Protein AF-A0AA40WFU5-F1 (afdb_monomer)

Sequence (142 aa):
MIQLSEKLYFEKRPSADVTQSCNSYHNVVGKAAGVDILPTSPGAFGKNGVRNSPTVLNAGFHIAQFWDGRAKDLKEQAQGPILNPVEMAMPSASEVAKTIGQIPEYQALFAKAYLDSLTKEHSHTLTRAQKINYDNTTGPIS

Secondary structure (DSSP, 8-state):
-HHHHHHHHT--TTSTTS---HHHHS--STT-TTS-SSSS-B-TTS-B-SS-----TTGGG-SSBSTT--BSSHHHHTHHHHH-TTTT--S-HHHHHHHHHT-HHHHHHHHHHHHHHHHHHGGGT--HHHHHHHHTTSS---

Organism: NCBI:txid44276

Radius of gyration: 18.54 Å; Cα contacts (8 Å, |Δi|>4): 181; chains: 1; bounding box: 51×30×51 Å

Mean predicted aligned error: 8.05 Å

InterPro domains:
  IPR004852 Di-haem cytochrome c peroxidase [PF03150] (2-121)
  IPR036909 Cytochrome c-like domain superfamily [G3DSA:1.10.760.10] (1-141)
  IPR036909 Cytochrome c-like domain superfamily [SSF46626] (3-129)
  IPR051395 Cytochrome c-dependent Peroxidase and MauG [PTHR30600] (6-119)

Solvent-accessible surface area (backbone atoms only — not comparable to full-atom values): 8057 Å² total; per-residue (Å²): 78,70,70,48,53,57,51,54,34,66,38,22,73,59,10,67,71,49,73,29,29,56,38,66,44,29,18,70,64,87,88,42,68,10,19,58,91,52,80,40,46,64,16,48,87,64,44,59,45,95,54,56,56,66,52,59,68,70,50,89,75,45,84,40,28,72,99,82,44,85,21,70,39,71,77,59,41,62,56,49,51,37,48,30,78,47,35,18,34,26,92,40,72,65,56,41,50,49,61,49,61,73,34,70,68,49,47,53,39,49,54,51,25,53,53,54,47,52,55,62,72,37,71,85,67,69,54,81,72,59,55,54,60,57,62,66,74,70,58,83,84,127

Structure (mmCIF, N/CA/C/O backbone):
data_AF-A0AA40WFU5-F1
#
_entry.id   AF-A0AA40WFU5-F1
#
loop_
_atom_site.group_PDB
_atom_site.id
_atom_site.type_symbol
_atom_site.label_atom_id
_atom_site.label_alt_id
_atom_site.label_comp_id
_atom_site.label_asym_id
_atom_site.label_entity_id
_atom_site.label_seq_id
_atom_site.pdbx_PDB_ins_code
_atom_site.Cartn_x
_atom_site.Cartn_y
_atom_site.Cartn_z
_atom_site.occupancy
_atom_site.B_iso_or_equiv
_atom_site.auth_seq_id
_atom_site.auth_comp_id
_atom_site.auth_asym_id
_atom_site.auth_atom_id
_atom_site.pdbx_PDB_model_num
ATOM 1 N N . MET A 1 1 ? -14.236 6.878 6.838 1.00 82.19 1 MET A N 1
ATOM 2 C CA . MET A 1 1 ? -13.688 6.159 5.658 1.00 82.19 1 MET A CA 1
ATOM 3 C C . MET A 1 1 ? -12.444 6.826 5.069 1.00 82.19 1 MET A C 1
ATOM 5 O O . MET A 1 1 ? -11.412 6.182 5.105 1.00 82.19 1 MET A O 1
ATOM 9 N N . ILE A 1 2 ? -12.490 8.086 4.599 1.00 87.81 2 ILE A N 1
ATOM 10 C CA . ILE A 1 2 ? -11.342 8.736 3.915 1.00 87.81 2 ILE A CA 1
ATOM 11 C C . ILE A 1 2 ? -10.054 8.700 4.754 1.00 87.81 2 ILE A C 1
ATOM 13 O O . ILE A 1 2 ? -9.064 8.153 4.294 1.00 87.81 2 ILE A O 1
ATOM 17 N N . GLN A 1 3 ? -10.094 9.182 6.001 1.00 92.19 3 GLN A N 1
ATOM 18 C CA . GLN A 1 3 ? -8.917 9.198 6.886 1.00 92.19 3 GLN A CA 1
ATOM 19 C C . GLN A 1 3 ? -8.321 7.802 7.133 1.00 92.19 3 GLN A C 1
ATOM 21 O O . GLN A 1 3 ? -7.108 7.633 7.126 1.00 92.19 3 GLN A O 1
ATOM 26 N N . LEU A 1 4 ? -9.169 6.784 7.328 1.00 95.56 4 LEU A N 1
ATOM 27 C CA . LEU A 1 4 ? -8.721 5.399 7.499 1.00 95.56 4 LEU A CA 1
ATOM 28 C C . LEU A 1 4 ? -8.016 4.892 6.233 1.00 95.56 4 LEU A C 1
ATOM 30 O O . LEU A 1 4 ? -6.927 4.334 6.320 1.00 95.56 4 LEU A O 1
ATOM 34 N N . SER A 1 5 ? -8.637 5.090 5.066 1.00 93.50 5 SER A N 1
ATOM 35 C CA . SER A 1 5 ? -8.088 4.659 3.779 1.00 93.50 5 SER A CA 1
ATOM 36 C C . SER A 1 5 ? -6.777 5.368 3.449 1.00 93.50 5 SER A C 1
ATOM 38 O O . SER A 1 5 ? -5.829 4.716 3.027 1.00 93.50 5 SER A O 1
ATOM 40 N N . GLU A 1 6 ? -6.705 6.677 3.689 1.00 95.94 6 GLU A N 1
ATOM 41 C CA . GLU A 1 6 ? -5.484 7.466 3.536 1.00 95.94 6 GLU A CA 1
ATOM 42 C C . GLU A 1 6 ? -4.375 6.921 4.432 1.00 95.94 6 GLU A C 1
ATOM 44 O O . GLU A 1 6 ? -3.272 6.674 3.965 1.00 95.94 6 GLU A O 1
ATOM 49 N N . LYS A 1 7 ? -4.669 6.627 5.700 1.00 97.81 7 LYS A N 1
ATOM 50 C CA . LYS A 1 7 ? -3.655 6.093 6.606 1.00 97.81 7 LYS A CA 1
ATOM 51 C C . LYS A 1 7 ? -3.155 4.708 6.191 1.00 97.81 7 LYS A C 1
ATOM 53 O O . LYS A 1 7 ? -1.948 4.479 6.181 1.00 97.81 7 LYS A O 1
ATOM 58 N N . LEU A 1 8 ? -4.066 3.813 5.805 1.00 97.69 8 LEU A N 1
ATOM 59 C CA . LEU A 1 8 ? -3.721 2.480 5.299 1.00 97.69 8 LEU A CA 1
ATOM 60 C C . LEU A 1 8 ? -2.872 2.544 4.021 1.00 97.69 8 LEU A C 1
ATOM 62 O O . LEU A 1 8 ? -2.016 1.690 3.823 1.00 97.69 8 LEU A O 1
ATOM 66 N N . TYR A 1 9 ? -3.053 3.569 3.185 1.00 97.94 9 TYR A N 1
ATOM 67 C CA . TYR A 1 9 ? -2.271 3.764 1.961 1.00 97.94 9 TYR A CA 1
ATOM 68 C C . TYR A 1 9 ? -0.760 3.894 2.220 1.00 97.94 9 TYR A C 1
ATOM 70 O O . TYR A 1 9 ? 0.058 3.438 1.418 1.00 97.94 9 TYR A O 1
ATOM 78 N N . PHE A 1 10 ? -0.391 4.489 3.356 1.00 98.25 10 PHE A N 1
ATOM 79 C CA . PHE A 1 10 ? 0.996 4.677 3.791 1.00 98.25 10 PHE A CA 1
ATOM 80 C C . PHE A 1 10 ? 1.448 3.644 4.833 1.00 98.25 10 PHE A C 1
ATOM 82 O O . PHE A 1 10 ? 2.576 3.711 5.326 1.00 98.25 10 PHE A O 1
ATOM 89 N N . GLU A 1 11 ? 0.584 2.703 5.208 1.00 98.31 11 GLU A N 1
ATOM 90 C CA . GLU A 1 11 ? 0.855 1.762 6.284 1.00 98.31 11 GLU A CA 1
ATOM 91 C C . GLU A 1 11 ? 1.731 0.609 5.801 1.00 98.31 11 GLU A C 1
ATOM 93 O O . GLU A 1 11 ? 1.367 -0.121 4.882 1.00 98.31 11 GLU A O 1
ATOM 98 N N . LYS A 1 12 ? 2.881 0.427 6.456 1.00 98.38 12 LYS A N 1
ATOM 99 C CA . LYS A 1 12 ? 3.869 -0.591 6.076 1.00 98.38 12 LYS A CA 1
ATOM 100 C C . LYS A 1 12 ? 3.762 -1.886 6.863 1.00 98.38 12 LYS A C 1
ATOM 102 O O . LYS A 1 12 ? 4.254 -2.917 6.422 1.00 98.38 12 LYS A O 1
ATOM 107 N N . ARG A 1 13 ? 3.114 -1.853 8.031 1.00 98.19 13 ARG A N 1
ATOM 108 C CA . ARG A 1 13 ? 2.937 -3.035 8.887 1.00 98.19 13 ARG A CA 1
AT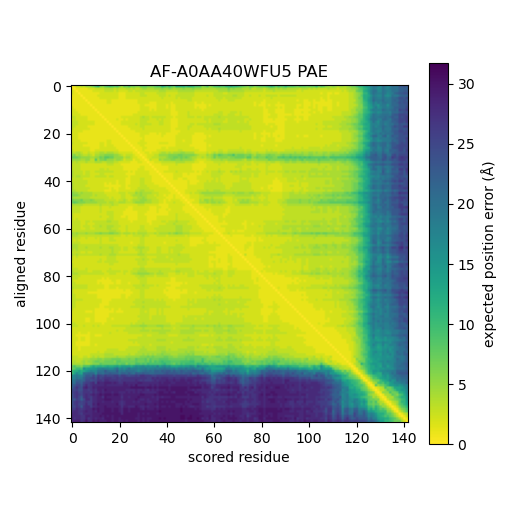OM 109 C C . ARG A 1 13 ? 2.277 -4.239 8.198 1.00 98.19 13 ARG A C 1
ATOM 111 O O . ARG A 1 13 ? 2.700 -5.345 8.509 1.00 98.19 13 ARG A O 1
ATOM 118 N N . PRO A 1 14 ? 1.322 -4.100 7.256 1.00 97.06 14 PRO A N 1
ATOM 119 C CA . PRO A 1 14 ? 0.785 -5.223 6.495 1.00 97.06 14 PRO A CA 1
ATOM 120 C C . PRO A 1 14 ? 1.651 -5.572 5.265 1.00 97.06 14 PRO A C 1
ATOM 122 O O . PRO A 1 14 ? 1.109 -5.982 4.246 1.00 97.06 14 PRO A O 1
ATOM 125 N N . SER A 1 15 ? 2.975 -5.407 5.348 1.00 98.06 15 SER A N 1
ATOM 126 C CA . SER A 1 15 ? 3.974 -6.016 4.458 1.00 98.06 15 SER A CA 1
ATOM 127 C C . SER A 1 15 ? 4.761 -7.049 5.255 1.00 98.06 15 SER A C 1
ATOM 129 O O . SER A 1 15 ? 5.092 -6.796 6.414 1.00 98.06 15 SER A O 1
ATOM 131 N N . ALA A 1 16 ? 5.103 -8.185 4.653 1.00 97.62 16 ALA A N 1
ATOM 132 C CA . ALA A 1 16 ? 5.754 -9.300 5.345 1.00 97.62 16 ALA A CA 1
ATOM 133 C C . ALA A 1 16 ? 7.091 -8.931 6.015 1.00 97.62 16 ALA A C 1
ATOM 135 O O . ALA A 1 16 ? 7.474 -9.540 7.010 1.00 97.62 16 ALA A O 1
ATOM 136 N N . ASP A 1 17 ? 7.785 -7.927 5.485 1.00 97.38 17 ASP A N 1
ATOM 137 C CA . ASP A 1 17 ? 9.041 -7.383 6.005 1.00 97.38 17 ASP A CA 1
ATOM 138 C C . ASP A 1 17 ? 8.888 -5.989 6.645 1.00 97.38 17 ASP A C 1
ATOM 140 O O . ASP A 1 17 ? 9.873 -5.379 7.057 1.00 97.38 17 ASP A O 1
ATOM 144 N N . VAL A 1 18 ? 7.657 -5.473 6.723 1.00 97.75 18 VAL A N 1
ATOM 145 C CA . VAL A 1 18 ? 7.321 -4.156 7.284 1.00 97.75 18 VAL A CA 1
ATOM 146 C C . VAL A 1 18 ? 7.930 -2.974 6.497 1.00 97.75 18 VAL A C 1
ATOM 148 O O . VAL A 1 18 ? 8.063 -1.870 7.029 1.00 97.75 18 VAL A O 1
ATOM 151 N N . THR A 1 19 ? 8.285 -3.141 5.213 1.00 97.25 19 THR A N 1
ATOM 152 C CA . THR A 1 19 ? 8.894 -2.054 4.412 1.00 97.25 19 THR A CA 1
ATOM 153 C C . THR A 1 19 ? 7.986 -1.448 3.341 1.00 97.25 19 THR A C 1
ATOM 155 O O . THR A 1 19 ? 8.175 -0.271 2.999 1.00 97.25 19 THR A O 1
ATOM 158 N N . GLN A 1 20 ? 6.990 -2.195 2.850 1.00 98.06 20 GLN A N 1
ATOM 159 C CA . GLN A 1 20 ? 6.156 -1.796 1.712 1.00 98.06 20 GLN A CA 1
ATOM 160 C C . GLN A 1 20 ? 4.761 -1.319 2.110 1.00 98.06 20 GLN A C 1
ATOM 162 O O . GLN A 1 20 ? 4.156 -1.824 3.045 1.00 98.06 20 GLN A O 1
ATOM 167 N N . SER A 1 21 ? 4.239 -0.353 1.361 1.00 98.25 21 SER A N 1
ATOM 168 C CA . SER A 1 21 ? 2.866 0.161 1.450 1.00 98.25 21 SER A CA 1
ATOM 169 C C . SER A 1 21 ? 2.353 0.435 0.037 1.00 98.25 21 SER A C 1
ATOM 171 O O . SER A 1 21 ? 3.143 0.415 -0.910 1.00 98.25 21 SER A O 1
ATOM 173 N N . CYS A 1 22 ? 1.076 0.785 -0.132 1.00 97.81 22 CYS A N 1
ATOM 174 C CA . CYS A 1 22 ? 0.568 1.217 -1.439 1.00 97.81 22 CYS A CA 1
ATOM 175 C C . CYS A 1 22 ? 1.396 2.385 -2.004 1.00 97.81 22 CYS A C 1
ATOM 177 O O . CYS A 1 22 ? 1.757 2.383 -3.181 1.00 97.81 22 CYS A O 1
ATOM 179 N N . ASN A 1 23 ? 1.786 3.339 -1.150 1.00 98.38 23 ASN A N 1
ATOM 180 C CA . ASN A 1 23 ? 2.609 4.481 -1.551 1.00 98.38 23 ASN A CA 1
ATOM 181 C C . ASN A 1 23 ? 4.033 4.108 -2.001 1.00 98.38 23 ASN A C 1
ATOM 183 O O . ASN A 1 23 ? 4.676 4.914 -2.668 1.00 98.38 23 ASN A O 1
ATOM 187 N N . SER A 1 24 ? 4.546 2.920 -1.660 1.00 97.62 24 SER A N 1
ATOM 188 C CA . SER A 1 24 ? 5.861 2.476 -2.147 1.00 97.62 24 SER A CA 1
ATOM 189 C C . SER A 1 24 ? 5.872 2.277 -3.665 1.00 97.62 24 SER A C 1
ATOM 191 O O . SER A 1 24 ? 6.867 2.576 -4.316 1.00 97.62 24 SER A O 1
ATOM 193 N N . TYR A 1 25 ? 4.753 1.796 -4.214 1.00 96.94 25 TYR A N 1
ATOM 194 C CA . TYR A 1 25 ? 4.550 1.513 -5.640 1.00 96.94 25 TYR A CA 1
ATOM 195 C C . TYR A 1 25 ? 3.882 2.668 -6.381 1.00 96.94 25 TYR A C 1
ATOM 197 O O . TYR A 1 25 ? 4.104 2.897 -7.568 1.00 96.94 25 TYR A O 1
ATOM 205 N N . HIS A 1 26 ? 3.044 3.396 -5.652 1.00 97.75 26 HIS A N 1
ATOM 206 C CA . HIS A 1 26 ? 2.171 4.425 -6.178 1.00 97.75 26 HIS A CA 1
ATOM 207 C C . HIS A 1 26 ? 2.400 5.722 -5.406 1.00 97.75 26 HIS A C 1
ATOM 209 O O . HIS A 1 26 ? 1.558 6.175 -4.631 1.00 97.75 26 HIS A O 1
ATOM 215 N N . ASN A 1 27 ? 3.581 6.312 -5.557 1.00 97.88 27 ASN A N 1
ATOM 216 C CA . ASN A 1 27 ? 3.983 7.427 -4.713 1.00 97.88 27 ASN A CA 1
ATOM 217 C C . ASN A 1 27 ? 3.181 8.698 -5.046 1.00 97.88 27 ASN A C 1
ATOM 219 O O . ASN A 1 27 ? 3.337 9.294 -6.113 1.00 97.88 27 ASN A O 1
ATOM 223 N N . VAL A 1 28 ? 2.322 9.128 -4.119 1.00 97.00 28 VAL A N 1
ATOM 224 C CA . VAL A 1 28 ? 1.529 10.366 -4.249 1.00 97.00 28 VAL A CA 1
ATOM 225 C C . VAL A 1 28 ? 2.200 11.572 -3.588 1.00 97.00 28 VAL A C 1
ATOM 227 O O . VAL A 1 28 ? 1.657 12.673 -3.608 1.00 97.00 28 VAL A O 1
ATOM 230 N N . VAL A 1 29 ? 3.386 11.386 -3.007 1.00 95.06 29 VAL A N 1
ATOM 231 C CA . VAL A 1 29 ? 4.155 12.447 -2.355 1.00 95.06 29 VAL A CA 1
ATOM 232 C C . VAL A 1 29 ? 5.092 13.112 -3.362 1.00 95.06 29 VAL A C 1
ATOM 234 O O . VAL A 1 29 ? 5.726 12.469 -4.203 1.00 95.06 29 VAL A O 1
ATOM 237 N N . GLY A 1 30 ? 5.215 14.436 -3.264 1.00 92.50 30 GLY A N 1
ATOM 238 C CA . GLY A 1 30 ? 6.095 15.214 -4.129 1.00 92.50 30 GLY A CA 1
ATOM 239 C C . GLY A 1 30 ? 5.617 15.219 -5.582 1.00 92.50 30 GLY A C 1
ATOM 240 O O . GLY A 1 30 ? 4.456 15.500 -5.861 1.00 92.50 30 GLY A O 1
ATOM 241 N N . LYS A 1 31 ? 6.531 14.956 -6.523 1.00 91.62 31 LYS A N 1
ATOM 242 C CA . LYS A 1 31 ? 6.270 15.044 -7.974 1.00 91.62 31 LYS A CA 1
ATOM 243 C C . LYS A 1 31 ? 6.054 13.683 -8.647 1.00 91.62 31 LYS A C 1
ATOM 245 O O . LYS A 1 31 ? 6.073 13.607 -9.869 1.00 91.62 31 LYS A O 1
ATOM 250 N N . ALA A 1 32 ? 5.871 12.621 -7.865 1.00 93.25 32 ALA A N 1
ATOM 251 C CA . ALA A 1 32 ? 5.819 11.254 -8.377 1.00 93.25 32 ALA A CA 1
ATOM 252 C C . ALA A 1 32 ? 4.462 10.861 -8.996 1.00 93.25 32 ALA A C 1
ATOM 254 O O . ALA A 1 32 ? 4.361 9.811 -9.614 1.00 93.25 32 ALA A O 1
ATOM 255 N N . ALA A 1 33 ? 3.433 11.713 -8.889 1.00 95.88 33 ALA A N 1
ATOM 256 C CA . ALA A 1 33 ? 2.162 11.583 -9.614 1.00 95.88 33 ALA A CA 1
ATOM 257 C C . AL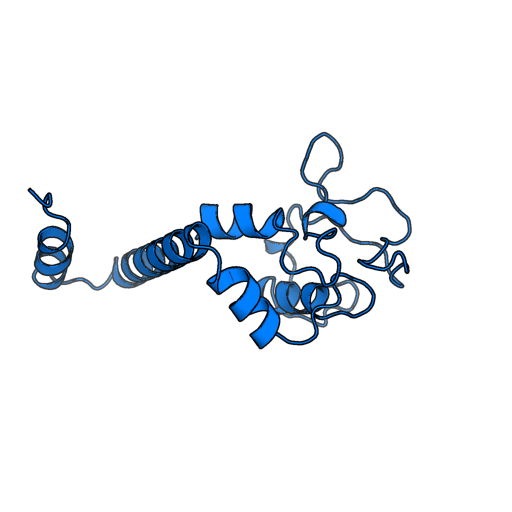A A 1 33 ? 1.487 10.195 -9.506 1.00 95.88 33 ALA A C 1
ATOM 259 O O . ALA A 1 33 ? 0.849 9.726 -10.449 1.00 95.88 33 ALA A O 1
ATOM 260 N N . GLY A 1 34 ? 1.614 9.530 -8.355 1.00 97.69 34 GLY A N 1
ATOM 261 C CA . GLY A 1 34 ? 0.993 8.235 -8.090 1.00 97.69 34 GLY A CA 1
ATOM 262 C C . GLY A 1 34 ? 1.726 7.035 -8.694 1.00 97.69 34 GLY A C 1
ATOM 263 O O . GLY A 1 34 ? 1.103 5.983 -8.810 1.00 97.69 34 GLY A O 1
ATOM 264 N N . VAL A 1 35 ? 3.001 7.172 -9.076 1.00 97.88 35 VAL A N 1
ATOM 265 C CA . VAL A 1 35 ? 3.870 6.084 -9.572 1.00 97.88 35 VAL A CA 1
ATOM 266 C C . VAL A 1 35 ? 5.214 6.060 -8.839 1.00 97.88 35 VAL A C 1
ATOM 268 O O . VAL A 1 35 ? 5.557 7.007 -8.138 1.00 97.88 35 VAL A O 1
ATOM 271 N N . ASP A 1 36 ? 5.993 4.992 -9.002 1.00 96.56 36 ASP A N 1
ATOM 272 C CA . ASP A 1 36 ? 7.337 4.839 -8.420 1.00 96.56 36 ASP A CA 1
ATOM 273 C C . ASP A 1 36 ? 8.490 5.241 -9.361 1.00 96.56 36 ASP A C 1
ATOM 275 O O . ASP A 1 36 ? 9.638 5.310 -8.928 1.00 96.56 36 ASP A O 1
ATOM 279 N N . ILE A 1 37 ? 8.190 5.556 -10.628 1.00 96.00 37 ILE A N 1
ATOM 280 C CA . ILE A 1 37 ? 9.167 5.946 -11.664 1.00 96.00 37 ILE A CA 1
ATOM 281 C C . ILE A 1 37 ? 10.161 4.801 -11.976 1.00 96.00 37 ILE A C 1
ATOM 283 O O . ILE A 1 37 ? 11.317 5.029 -12.329 1.00 96.00 37 ILE A O 1
ATOM 287 N N . LEU A 1 38 ? 9.715 3.543 -11.881 1.00 96.94 38 LEU A N 1
ATOM 288 C CA . LEU A 1 38 ? 10.51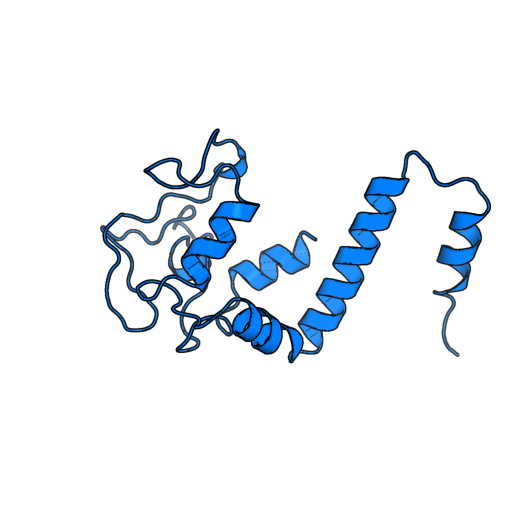9 2.364 -12.217 1.00 96.94 38 LEU A CA 1
ATOM 289 C C . LEU A 1 38 ? 9.889 1.549 -13.358 1.00 96.94 38 LEU A C 1
ATOM 291 O O . LEU A 1 38 ? 8.668 1.530 -13.506 1.00 96.94 38 LEU A O 1
ATOM 295 N N . PRO A 1 39 ? 10.680 0.799 -14.155 1.00 97.38 39 PRO A N 1
ATOM 296 C CA . PRO A 1 39 ? 10.124 -0.129 -15.146 1.00 97.38 39 PRO A CA 1
ATOM 297 C C . PRO A 1 39 ? 9.215 -1.190 -14.509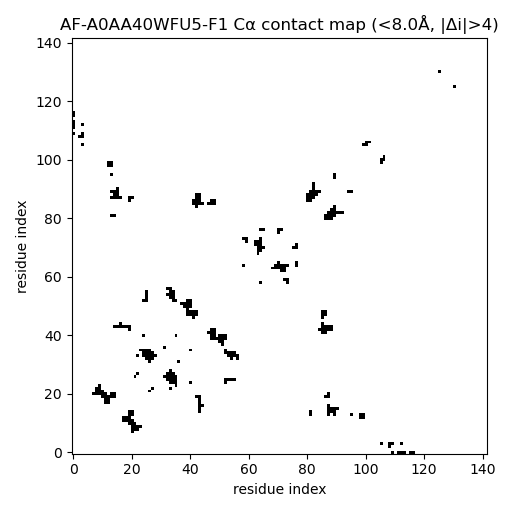 1.00 97.38 39 PRO A C 1
ATOM 299 O O . PRO A 1 39 ? 8.171 -1.538 -15.052 1.00 97.38 39 PRO A O 1
ATOM 302 N N . THR A 1 40 ? 9.609 -1.677 -13.335 1.00 97.81 40 THR A N 1
ATOM 303 C CA . THR A 1 40 ? 8.876 -2.622 -12.486 1.00 97.81 40 THR A CA 1
ATOM 304 C C . THR A 1 40 ? 9.267 -2.357 -11.041 1.00 97.81 40 THR A C 1
ATOM 306 O O . THR A 1 40 ? 10.428 -2.027 -10.785 1.00 97.81 40 THR A O 1
ATOM 309 N N . SER A 1 41 ? 8.351 -2.574 -10.108 1.00 97.56 41 SER A N 1
ATOM 310 C CA . SER A 1 41 ? 8.574 -2.209 -8.714 1.00 97.56 41 SER A CA 1
ATOM 311 C C . SER A 1 41 ? 9.159 -3.342 -7.861 1.00 97.56 41 SER A C 1
ATOM 313 O O . SER A 1 41 ? 8.765 -4.495 -8.062 1.00 97.56 41 SER A O 1
ATOM 315 N N . PRO A 1 42 ? 10.036 -3.038 -6.884 1.00 97.38 42 PRO A N 1
ATOM 316 C CA . PRO A 1 42 ? 10.565 -4.018 -5.937 1.00 97.38 42 PRO A CA 1
ATOM 317 C C . PRO A 1 42 ? 9.571 -4.359 -4.816 1.00 97.38 42 PRO A C 1
ATOM 319 O O . PRO A 1 42 ? 9.049 -3.479 -4.136 1.00 97.38 42 PRO A O 1
ATOM 322 N N . GLY A 1 43 ? 9.347 -5.651 -4.582 1.00 97.38 43 GLY A N 1
ATOM 323 C CA . GLY A 1 43 ? 8.562 -6.182 -3.467 1.00 97.38 43 GLY A CA 1
ATOM 324 C C . GLY A 1 43 ? 9.216 -6.022 -2.091 1.00 97.38 43 GLY A C 1
ATOM 325 O O . GLY A 1 43 ? 10.330 -5.513 -1.965 1.00 97.38 43 GLY A O 1
ATOM 326 N N . ALA A 1 44 ? 8.546 -6.539 -1.060 1.00 97.38 44 ALA A N 1
ATOM 327 C CA . ALA A 1 44 ? 9.039 -6.669 0.313 1.00 97.38 44 ALA A CA 1
ATOM 328 C C . ALA A 1 44 ? 10.458 -7.258 0.335 1.00 97.38 44 ALA A C 1
ATOM 330 O O . ALA A 1 44 ? 11.412 -6.659 0.809 1.00 97.38 44 ALA A O 1
ATOM 331 N N . PHE A 1 45 ? 10.658 -8.387 -0.338 1.00 97.06 45 PHE A N 1
ATOM 332 C CA . PHE A 1 45 ? 11.956 -9.066 -0.355 1.00 97.06 45 PHE A CA 1
ATOM 333 C C . PHE A 1 45 ? 12.865 -8.643 -1.522 1.00 97.06 45 PHE A C 1
ATOM 335 O O . PHE A 1 45 ? 13.721 -9.411 -1.955 1.00 97.06 45 PHE A O 1
ATOM 342 N N . GLY A 1 46 ? 12.654 -7.447 -2.084 1.00 94.81 46 GLY A N 1
ATOM 343 C CA . GLY A 1 46 ? 13.493 -6.857 -3.135 1.00 94.81 46 GLY A CA 1
ATOM 344 C C . GLY A 1 46 ? 13.345 -7.472 -4.532 1.00 94.81 46 GLY A C 1
ATOM 345 O O . GLY A 1 46 ? 13.969 -7.001 -5.480 1.00 94.81 46 GLY A O 1
ATOM 346 N N . LYS A 1 47 ? 12.515 -8.507 -4.697 1.00 95.88 47 LYS A N 1
ATOM 347 C CA . LYS A 1 47 ? 12.201 -9.077 -6.011 1.00 95.88 47 LYS A CA 1
ATOM 348 C C . LYS A 1 47 ? 11.233 -8.167 -6.762 1.00 95.88 47 LYS A C 1
ATOM 350 O O . LYS A 1 47 ? 10.193 -7.809 -6.221 1.00 95.88 47 LYS A O 1
ATOM 355 N N . ASN A 1 48 ? 11.538 -7.855 -8.019 1.00 96.19 48 ASN A N 1
ATOM 356 C CA . ASN A 1 48 ? 10.642 -7.059 -8.849 1.00 96.19 48 ASN A CA 1
ATOM 357 C C . ASN A 1 48 ? 9.427 -7.858 -9.344 1.00 96.19 48 ASN A C 1
ATOM 359 O O . ASN A 1 48 ? 9.527 -9.052 -9.650 1.00 96.19 48 ASN A O 1
ATOM 363 N N . GLY A 1 49 ? 8.296 -7.163 -9.481 1.00 92.25 49 GLY A N 1
ATOM 364 C CA . GLY A 1 49 ? 7.132 -7.650 -10.220 1.00 92.25 49 GLY A CA 1
ATOM 365 C C . GLY A 1 49 ? 7.383 -7.762 -11.732 1.00 92.25 49 GLY A C 1
ATOM 366 O O . GLY A 1 49 ? 8.434 -7.387 -12.246 1.00 92.25 49 GLY A O 1
ATOM 367 N N . VAL A 1 50 ? 6.391 -8.274 -12.467 1.00 93.56 50 VAL A N 1
ATOM 368 C CA . VAL A 1 50 ? 6.485 -8.512 -13.927 1.00 93.56 50 VAL A CA 1
ATOM 369 C C . VAL A 1 50 ? 5.866 -7.403 -14.787 1.00 93.56 50 VAL A C 1
ATOM 371 O O . VAL A 1 50 ? 5.928 -7.463 -16.012 1.00 93.56 50 VAL A O 1
ATOM 374 N N . ARG A 1 51 ? 5.228 -6.407 -14.167 1.00 95.62 51 ARG A N 1
ATOM 375 C CA . ARG A 1 51 ? 4.579 -5.274 -14.842 1.00 95.62 51 ARG A CA 1
ATOM 376 C C . ARG A 1 51 ? 4.916 -3.975 -14.114 1.00 95.62 51 ARG A C 1
ATOM 378 O O . ARG A 1 51 ? 5.199 -3.993 -12.918 1.00 95.62 51 ARG A O 1
ATOM 385 N N . ASN A 1 52 ? 4.862 -2.865 -14.844 1.00 97.56 52 ASN A N 1
ATOM 386 C CA . ASN A 1 52 ? 4.942 -1.526 -14.271 1.00 97.56 52 ASN A CA 1
ATOM 387 C C . ASN A 1 52 ? 3.707 -1.229 -13.395 1.00 97.56 52 ASN A C 1
ATOM 389 O O . ASN A 1 52 ? 2.594 -1.651 -13.731 1.00 97.56 52 ASN A O 1
ATOM 393 N N . SER A 1 53 ? 3.910 -0.474 -12.314 1.00 97.19 53 SER A N 1
ATOM 394 C CA . SER A 1 53 ? 2.851 0.038 -11.440 1.00 97.19 53 SER A CA 1
ATOM 395 C C . SER A 1 53 ? 2.231 1.302 -12.057 1.00 97.19 53 SER A C 1
A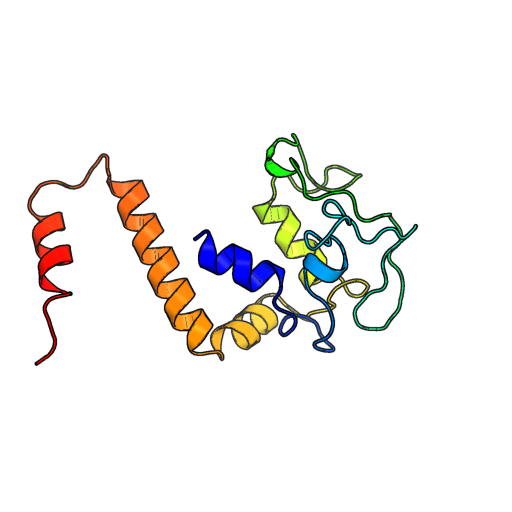TOM 397 O O . SER A 1 53 ? 2.904 2.333 -12.115 1.00 97.19 53 SER A O 1
ATOM 399 N N . PRO A 1 54 ? 0.972 1.260 -12.545 1.00 97.00 54 PRO A N 1
ATOM 400 C CA . PRO A 1 54 ? 0.339 2.421 -13.167 1.00 97.00 54 PRO A CA 1
ATOM 401 C C . PRO A 1 54 ? 0.040 3.513 -12.133 1.00 97.00 54 PRO A C 1
ATOM 403 O O . PRO A 1 54 ? 0.038 3.263 -10.928 1.00 97.00 54 PRO A O 1
ATOM 406 N N . THR A 1 55 ? -0.264 4.727 -12.596 1.00 97.69 55 THR A N 1
ATOM 407 C CA . THR A 1 55 ? -0.686 5.796 -11.683 1.00 97.69 55 THR A CA 1
ATOM 408 C C . THR A 1 55 ? -2.003 5.453 -10.989 1.00 97.69 55 THR A C 1
ATOM 410 O O . THR A 1 55 ? -2.926 4.917 -11.604 1.00 97.69 55 THR A O 1
ATOM 413 N N . VAL A 1 56 ? -2.106 5.801 -9.706 1.00 97.06 56 VAL A N 1
ATOM 414 C CA . VAL A 1 56 ? -3.373 5.754 -8.956 1.00 97.06 56 VAL A CA 1
ATOM 415 C C . VAL A 1 56 ? -4.266 6.968 -9.209 1.00 97.06 56 VAL A C 1
ATOM 417 O O . VAL A 1 56 ? -5.444 6.958 -8.844 1.00 97.06 56 VAL A O 1
ATOM 420 N N . LEU A 1 57 ? -3.738 8.029 -9.827 1.00 96.56 57 LEU A N 1
ATOM 421 C CA . LEU A 1 57 ? -4.526 9.214 -10.140 1.00 96.56 57 LEU A CA 1
ATOM 422 C C . LEU A 1 57 ? -5.604 8.843 -11.162 1.00 96.56 57 LEU A C 1
ATOM 424 O O . LEU A 1 57 ? -5.311 8.254 -12.197 1.00 96.56 57 LEU A O 1
ATOM 428 N N . ASN A 1 58 ? -6.856 9.192 -10.862 1.00 96.88 58 ASN A N 1
ATOM 429 C CA . ASN A 1 58 ? -8.038 8.873 -11.672 1.00 96.88 58 ASN A CA 1
ATOM 430 C C . ASN A 1 58 ? -8.372 7.374 -11.810 1.00 96.88 58 ASN A C 1
ATOM 432 O O . ASN A 1 58 ? -9.341 7.045 -12.491 1.00 96.88 58 ASN A O 1
ATOM 436 N N . ALA A 1 59 ? -7.674 6.470 -11.111 1.00 96.19 59 ALA A N 1
ATOM 437 C CA . ALA A 1 59 ? -7.919 5.027 -11.217 1.00 96.19 59 ALA A CA 1
ATOM 438 C C . ALA A 1 59 ? -9.345 4.604 -10.810 1.00 96.19 59 ALA A C 1
ATOM 440 O O . ALA A 1 59 ? -9.862 3.592 -11.284 1.00 96.19 59 ALA A O 1
ATOM 441 N N . GLY A 1 60 ? -10.018 5.410 -9.980 1.00 95.00 60 GLY A N 1
ATOM 442 C CA . GLY A 1 60 ? -11.426 5.214 -9.619 1.00 95.00 60 GLY A CA 1
ATOM 443 C C . GLY A 1 60 ? -12.418 5.406 -10.770 1.00 95.00 60 GLY A C 1
ATOM 444 O O . GLY A 1 60 ? -13.566 4.999 -10.633 1.00 95.00 60 GLY A O 1
ATOM 445 N N . PHE A 1 61 ? -11.992 5.991 -11.893 1.00 96.81 61 PHE A N 1
ATOM 446 C CA . PHE A 1 61 ? -12.805 6.145 -13.103 1.00 96.81 61 PHE A CA 1
ATOM 447 C C . PHE A 1 61 ? -12.555 5.046 -14.145 1.00 96.81 61 PHE A C 1
ATOM 449 O O . PHE A 1 61 ? -13.216 5.028 -15.182 1.00 96.81 61 PHE A O 1
ATOM 456 N N . HIS A 1 62 ? -11.601 4.140 -13.911 1.00 96.38 62 HIS A N 1
ATOM 457 C CA . HIS A 1 62 ? -11.358 3.031 -14.828 1.00 96.38 62 HIS A CA 1
ATOM 458 C C . HIS A 1 62 ? -12.514 2.022 -14.795 1.00 96.38 62 HIS A C 1
ATOM 460 O O . HIS A 1 62 ? -13.079 1.740 -13.740 1.00 96.38 62 HIS A O 1
ATOM 466 N N . ILE A 1 63 ? -12.815 1.432 -15.955 1.00 95.88 63 ILE A N 1
ATOM 467 C CA . ILE A 1 63 ? -13.865 0.410 -16.119 1.00 95.88 63 ILE A CA 1
ATOM 468 C C . ILE A 1 63 ? -13.491 -0.899 -15.401 1.00 95.88 63 ILE A C 1
ATOM 470 O O . ILE A 1 63 ? -14.362 -1.616 -14.921 1.00 95.88 63 ILE A O 1
ATOM 474 N N . ALA A 1 64 ? -12.194 -1.204 -15.342 1.00 97.19 64 ALA A N 1
ATOM 475 C CA . ALA A 1 64 ? -11.615 -2.335 -14.627 1.00 97.19 64 ALA A CA 1
ATOM 476 C C . ALA A 1 64 ? -10.200 -1.970 -14.151 1.00 97.19 64 ALA A C 1
ATOM 478 O O . ALA A 1 64 ? -9.609 -0.986 -14.601 1.00 97.19 64 ALA A O 1
ATOM 479 N N . GLN A 1 65 ? -9.661 -2.763 -13.233 1.00 98.12 65 GLN A N 1
ATOM 480 C CA . GLN A 1 65 ? -8.379 -2.536 -12.579 1.00 98.12 65 GLN A CA 1
ATOM 481 C C . GLN A 1 65 ? -7.330 -3.569 -13.003 1.00 98.12 65 GLN A C 1
ATOM 483 O O . GLN A 1 65 ? -7.655 -4.683 -13.415 1.00 98.12 65 GLN A O 1
ATOM 488 N N . PHE A 1 66 ? -6.059 -3.198 -12.818 1.00 96.81 66 PHE A N 1
ATOM 489 C CA . PHE A 1 66 ? -4.875 -3.855 -13.383 1.00 96.81 66 PHE A CA 1
ATOM 490 C C . PHE A 1 66 ? -4.798 -3.807 -14.918 1.00 96.81 66 PHE A C 1
ATOM 492 O O . PHE A 1 66 ? -5.785 -3.619 -15.618 1.00 96.81 66 PHE A O 1
ATOM 499 N N . TRP A 1 67 ? -3.594 -4.035 -15.447 1.00 96.88 67 TRP A N 1
ATOM 500 C CA . TRP A 1 67 ? -3.324 -4.074 -16.890 1.00 96.88 67 TRP A CA 1
ATOM 501 C C . TRP A 1 67 ? -4.140 -5.111 -17.670 1.00 96.88 67 TRP A C 1
ATOM 503 O O . TRP A 1 67 ? -4.393 -4.919 -18.852 1.00 96.88 67 TRP A O 1
ATOM 513 N N . ASP A 1 68 ? -4.520 -6.216 -17.031 1.00 96.69 68 ASP A N 1
ATOM 514 C CA . ASP A 1 68 ? -5.322 -7.288 -17.630 1.00 96.69 68 ASP A CA 1
ATOM 515 C C . ASP A 1 68 ? -6.812 -7.199 -17.272 1.00 96.69 68 ASP A C 1
ATOM 517 O O . ASP A 1 68 ? -7.574 -8.091 -17.635 1.00 96.69 68 ASP A O 1
ATOM 521 N N . GLY A 1 69 ? -7.235 -6.150 -16.557 1.00 96.81 69 GLY A N 1
ATOM 522 C CA . GLY A 1 69 ? -8.638 -5.933 -16.204 1.00 96.81 69 GLY A CA 1
ATOM 523 C C . GLY A 1 69 ? -9.227 -6.973 -15.247 1.00 96.81 69 GLY A C 1
ATOM 524 O O . GLY A 1 69 ? -10.446 -7.071 -15.140 1.00 96.81 69 GLY A O 1
ATOM 525 N N . ARG A 1 70 ? -8.398 -7.776 -14.563 1.00 96.75 70 ARG A N 1
ATOM 526 C CA . ARG A 1 70 ? -8.871 -8.933 -13.779 1.00 96.75 70 ARG A CA 1
ATOM 527 C C . ARG A 1 70 ? -9.654 -8.588 -12.510 1.00 96.75 70 ARG A C 1
ATOM 529 O O . ARG A 1 70 ? -10.214 -9.490 -11.903 1.00 96.75 70 ARG A O 1
ATOM 536 N N . ALA A 1 71 ? -9.644 -7.327 -12.080 1.00 97.62 71 ALA A N 1
ATOM 537 C CA . ALA A 1 71 ? -10.427 -6.856 -10.940 1.00 97.62 71 ALA A CA 1
ATOM 538 C C . ALA A 1 71 ? -11.436 -5.808 -11.414 1.00 97.62 71 ALA A C 1
ATOM 540 O O . ALA A 1 71 ? -11.075 -4.886 -12.145 1.00 97.62 71 ALA A O 1
ATOM 541 N N . LYS A 1 72 ? -12.696 -5.930 -10.996 1.00 96.88 72 LYS A N 1
ATOM 542 C CA . LYS A 1 72 ? -13.784 -5.077 -11.503 1.00 96.88 72 LYS A CA 1
ATOM 543 C C . LYS A 1 72 ? -13.755 -3.653 -10.943 1.00 96.88 72 LYS A C 1
ATOM 545 O O . LYS A 1 72 ? -14.284 -2.739 -11.559 1.00 96.88 72 LYS A O 1
ATOM 550 N N . ASP A 1 73 ? -13.175 -3.468 -9.759 1.00 96.25 73 ASP A N 1
ATOM 551 C CA . ASP A 1 73 ? -13.160 -2.197 -9.041 1.00 96.25 73 ASP A CA 1
ATOM 552 C C . ASP A 1 73 ? -11.943 -2.083 -8.104 1.00 96.25 73 ASP A C 1
ATOM 554 O O . ASP A 1 73 ? -11.173 -3.031 -7.917 1.00 96.25 73 ASP A O 1
ATOM 558 N N . LEU A 1 74 ? -11.754 -0.898 -7.511 1.00 94.50 74 LEU A N 1
ATOM 559 C CA . LEU A 1 74 ? -10.643 -0.622 -6.591 1.00 94.50 74 LEU A CA 1
ATOM 560 C C . LEU A 1 74 ? -10.690 -1.467 -5.306 1.00 94.50 74 LEU A C 1
ATOM 562 O O . LEU A 1 74 ? -9.645 -1.749 -4.721 1.00 94.50 74 LEU A O 1
ATOM 566 N N . LYS A 1 75 ? -11.879 -1.883 -4.852 1.00 92.44 75 LYS A N 1
ATOM 567 C CA . LYS A 1 75 ? -12.032 -2.687 -3.630 1.00 92.44 75 LYS A CA 1
ATOM 568 C C . LYS A 1 75 ? -11.519 -4.109 -3.849 1.00 92.44 75 LYS A C 1
ATOM 570 O O . LYS A 1 75 ? -10.906 -4.691 -2.954 1.00 92.44 75 LYS A O 1
ATOM 575 N N . GLU A 1 76 ? -11.775 -4.674 -5.022 1.00 94.81 76 GLU A N 1
ATOM 576 C CA . GLU A 1 76 ? -11.212 -5.956 -5.433 1.00 94.81 76 GLU A CA 1
ATOM 577 C C . GLU A 1 76 ? -9.705 -5.836 -5.700 1.00 94.81 76 GLU A C 1
ATOM 579 O O . GLU A 1 76 ? -8.928 -6.656 -5.209 1.00 94.81 76 GLU A O 1
ATOM 584 N N . GLN A 1 77 ? -9.272 -4.772 -6.386 1.00 96.25 77 GLN A N 1
ATOM 585 C CA . GLN A 1 77 ? -7.860 -4.526 -6.697 1.00 96.25 77 GLN A CA 1
ATOM 586 C C . GLN A 1 77 ? -6.982 -4.474 -5.440 1.00 96.25 77 GLN A C 1
ATOM 588 O O . GLN A 1 77 ? -5.936 -5.122 -5.416 1.00 96.25 77 GLN A O 1
ATOM 593 N N . ALA A 1 78 ? -7.415 -3.766 -4.392 1.00 93.44 78 ALA A N 1
ATOM 594 C CA . ALA A 1 78 ? -6.620 -3.534 -3.182 1.00 93.44 78 ALA A CA 1
ATOM 595 C C . ALA A 1 78 ? -6.223 -4.817 -2.425 1.00 93.44 78 ALA A C 1
ATOM 597 O O . ALA A 1 78 ? -5.251 -4.814 -1.672 1.00 93.44 78 ALA A O 1
ATOM 598 N N . GLN A 1 79 ? -6.947 -5.923 -2.620 1.00 91.88 79 GLN A N 1
ATOM 599 C CA . GLN A 1 79 ? -6.633 -7.206 -1.981 1.00 91.88 79 GLN A CA 1
ATOM 600 C C . GLN A 1 79 ? -5.432 -7.907 -2.626 1.00 91.88 79 GLN A C 1
ATOM 602 O O . GLN A 1 79 ? -4.716 -8.644 -1.950 1.00 91.88 79 GLN A O 1
ATOM 607 N N . GLY A 1 80 ? -5.205 -7.681 -3.924 1.00 93.12 80 GLY A N 1
ATOM 608 C CA . GLY A 1 80 ? -4.161 -8.359 -4.692 1.00 93.12 80 GLY A CA 1
ATOM 609 C C . GLY A 1 80 ? -2.747 -8.067 -4.177 1.00 93.12 80 GLY A C 1
ATOM 610 O O . GLY A 1 80 ? -2.066 -9.008 -3.771 1.00 93.12 80 GLY A O 1
ATOM 611 N N . PRO A 1 81 ? -2.305 -6.794 -4.150 1.00 95.12 81 PRO A N 1
ATOM 612 C CA . PRO A 1 81 ? -0.944 -6.420 -3.760 1.00 95.12 81 PRO A CA 1
ATOM 613 C C . PRO A 1 81 ? -0.520 -6.886 -2.373 1.00 95.12 81 PRO A C 1
ATOM 615 O O . PRO A 1 81 ? 0.605 -7.348 -2.180 1.00 95.12 81 PRO A O 1
ATOM 618 N N . ILE A 1 82 ? -1.447 -6.815 -1.414 1.00 96.62 82 ILE A N 1
ATOM 619 C CA . ILE A 1 82 ? -1.176 -7.162 -0.019 1.00 96.62 82 ILE A CA 1
ATOM 620 C C . ILE A 1 82 ? -0.772 -8.640 0.104 1.00 96.62 82 ILE A C 1
ATOM 622 O O . ILE A 1 82 ? 0.150 -8.971 0.844 1.00 96.62 82 ILE A O 1
ATOM 626 N N . LEU A 1 83 ? -1.431 -9.526 -0.648 1.00 97.31 83 LEU A N 1
ATOM 627 C CA . LEU A 1 83 ? -1.216 -10.976 -0.593 1.00 97.31 83 LEU A CA 1
ATOM 628 C C . LEU A 1 83 ? -0.224 -11.488 -1.647 1.00 97.31 83 LEU A C 1
ATOM 630 O O . LEU A 1 83 ? 0.179 -12.650 -1.607 1.00 97.31 83 LEU A O 1
ATOM 634 N N . ASN A 1 84 ? 0.162 -10.656 -2.614 1.00 96.69 84 ASN A N 1
ATOM 635 C CA . ASN A 1 84 ? 1.049 -11.075 -3.689 1.00 96.69 84 ASN A CA 1
ATOM 636 C C . ASN A 1 84 ? 2.482 -11.294 -3.147 1.00 96.69 84 ASN A C 1
ATOM 638 O O . ASN A 1 84 ? 3.084 -10.347 -2.634 1.00 96.69 84 ASN A O 1
ATOM 642 N N . P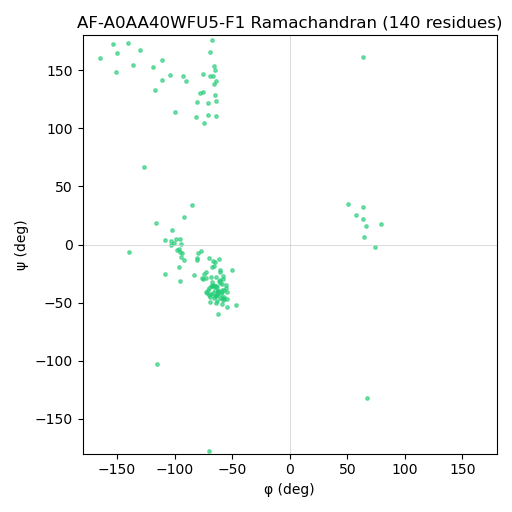RO A 1 85 ? 3.073 -12.502 -3.291 1.00 96.56 85 PRO A N 1
ATOM 643 C CA . PRO A 1 85 ? 4.392 -12.833 -2.740 1.00 96.56 85 PRO A CA 1
ATOM 644 C C . PRO A 1 85 ? 5.558 -12.035 -3.341 1.00 96.56 85 PRO A C 1
ATOM 646 O O . PRO A 1 85 ? 6.649 -12.051 -2.775 1.00 96.56 85 PRO A O 1
ATOM 649 N N . VAL A 1 86 ? 5.363 -11.361 -4.481 1.00 96.88 86 VAL A N 1
ATOM 650 C CA . VAL A 1 86 ? 6.373 -10.466 -5.078 1.00 96.88 86 VAL A CA 1
ATOM 651 C C . VAL A 1 86 ? 6.083 -8.979 -4.852 1.00 96.88 86 VAL A C 1
ATOM 653 O O . VAL A 1 86 ? 6.831 -8.143 -5.344 1.00 96.88 86 VAL A O 1
ATOM 656 N N . GLU A 1 87 ? 5.024 -8.646 -4.110 1.00 97.31 87 GLU A N 1
ATOM 657 C CA . GLU A 1 87 ? 4.685 -7.274 -3.709 1.00 97.31 87 GLU A CA 1
ATOM 658 C C . GLU A 1 87 ? 4.793 -7.158 -2.181 1.00 97.31 87 GLU A C 1
ATOM 660 O O . GLU A 1 87 ? 5.911 -7.129 -1.674 1.00 97.31 87 GLU A O 1
ATOM 665 N N . MET A 1 88 ? 3.689 -7.151 -1.424 1.00 98.31 88 MET A N 1
ATOM 666 C CA . MET A 1 88 ? 3.720 -7.000 0.046 1.00 98.31 88 MET A CA 1
ATOM 667 C C . MET A 1 88 ? 3.778 -8.340 0.802 1.00 98.31 88 MET A C 1
ATOM 669 O O . MET A 1 88 ? 4.087 -8.368 1.992 1.00 98.31 88 MET A O 1
ATOM 673 N N . ALA A 1 89 ? 3.525 -9.456 0.115 1.00 97.94 89 ALA A N 1
ATOM 674 C CA . ALA A 1 89 ? 3.791 -10.824 0.563 1.00 97.94 89 ALA A CA 1
ATOM 675 C C . ALA A 1 89 ? 3.136 -11.275 1.884 1.00 97.94 89 ALA A C 1
ATOM 677 O O . ALA A 1 89 ? 3.635 -12.199 2.532 1.00 97.94 89 ALA A O 1
ATOM 678 N N . MET A 1 90 ? 2.010 -10.683 2.289 1.00 98.25 90 MET A N 1
ATOM 679 C CA . MET A 1 90 ? 1.297 -11.159 3.475 1.00 98.25 90 MET A CA 1
ATOM 680 C C . MET A 1 90 ? 0.745 -12.574 3.254 1.00 98.25 90 MET A C 1
ATOM 682 O O . MET A 1 90 ? 0.171 -12.858 2.203 1.00 98.25 90 MET A O 1
ATOM 686 N N . PRO A 1 91 ? 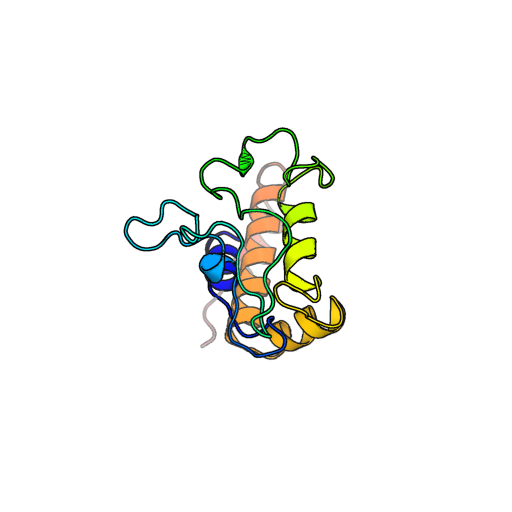0.853 -13.468 4.253 1.00 97.38 91 PRO A N 1
ATOM 687 C CA . PRO A 1 91 ? 0.531 -14.885 4.075 1.00 97.38 91 PRO A CA 1
ATOM 688 C C . PRO A 1 91 ? -0.974 -15.158 3.960 1.00 97.38 91 PRO A C 1
ATOM 690 O O . PRO A 1 91 ? -1.376 -16.186 3.423 1.00 97.38 91 PRO A O 1
ATOM 693 N N . SER A 1 92 ? -1.824 -14.276 4.495 1.00 97.56 92 SER A N 1
ATOM 694 C CA . SER A 1 92 ? -3.279 -14.383 4.375 1.00 97.56 92 SER A CA 1
ATOM 695 C C . SER A 1 92 ? -3.977 -13.074 4.740 1.00 97.56 92 SER A C 1
ATOM 697 O O . SER A 1 92 ? -3.439 -12.253 5.483 1.00 97.56 92 SER A O 1
ATOM 699 N N . ALA A 1 93 ? -5.230 -12.921 4.302 1.00 96.44 93 ALA A N 1
ATOM 700 C CA . ALA A 1 93 ? -6.085 -11.811 4.727 1.00 96.44 93 ALA A CA 1
ATOM 701 C C . ALA A 1 93 ? -6.322 -11.795 6.252 1.00 96.44 93 ALA A C 1
ATOM 703 O O . ALA A 1 93 ? -6.459 -10.725 6.842 1.00 96.44 93 ALA A O 1
ATOM 704 N N . SER A 1 94 ? -6.324 -12.965 6.903 1.00 97.88 94 SER A N 1
ATOM 705 C CA . SER A 1 94 ? -6.451 -13.065 8.362 1.00 97.88 94 SER A CA 1
ATOM 706 C C . SER A 1 94 ? -5.235 -12.475 9.076 1.00 97.88 94 SER A C 1
ATOM 708 O O . SER A 1 94 ? -5.398 -11.751 10.054 1.00 97.88 94 SER A O 1
ATOM 710 N N . GLU A 1 95 ? -4.021 -12.735 8.582 1.00 98.12 95 GLU A N 1
ATOM 711 C CA . GLU A 1 95 ? -2.812 -12.136 9.160 1.00 98.12 95 GLU A CA 1
ATOM 712 C C . GLU A 1 95 ? -2.767 -10.623 8.912 1.00 98.12 95 GLU A C 1
ATOM 714 O O . GLU A 1 95 ? -2.402 -9.879 9.814 1.00 98.12 95 GLU A O 1
ATOM 719 N N . VAL A 1 96 ? -3.246 -10.133 7.763 1.00 97.88 96 VAL A N 1
ATOM 720 C CA . VAL A 1 96 ? -3.419 -8.684 7.528 1.00 97.88 96 VAL A CA 1
ATOM 721 C C . VAL A 1 96 ? -4.360 -8.069 8.564 1.00 97.88 96 VAL A C 1
ATOM 723 O O . VAL A 1 96 ? -4.015 -7.077 9.211 1.00 97.88 96 VAL A O 1
ATOM 726 N N . ALA A 1 97 ? -5.540 -8.668 8.748 1.00 97.44 97 ALA A N 1
ATOM 727 C CA . ALA A 1 97 ? -6.542 -8.185 9.691 1.00 97.44 97 ALA A CA 1
ATOM 728 C C . ALA A 1 97 ? -6.031 -8.217 11.137 1.00 97.44 97 ALA A C 1
ATOM 730 O O . ALA A 1 97 ? -6.264 -7.273 11.887 1.00 97.44 97 ALA A O 1
ATOM 731 N N . LYS A 1 98 ? -5.296 -9.264 11.519 1.00 98.00 98 LYS A N 1
ATOM 732 C CA . LYS A 1 98 ? -4.662 -9.389 12.835 1.00 98.00 98 LYS A CA 1
ATOM 733 C C . LYS A 1 98 ? -3.594 -8.319 13.050 1.00 98.00 98 LYS A C 1
ATOM 735 O O . LYS A 1 98 ? -3.654 -7.621 14.058 1.00 98.00 98 LYS A O 1
ATOM 740 N N . THR A 1 99 ? -2.673 -8.143 12.102 1.00 97.50 99 THR A N 1
ATOM 741 C CA . THR A 1 99 ? -1.615 -7.125 12.179 1.00 97.50 99 THR A CA 1
ATOM 742 C C . THR A 1 99 ? -2.193 -5.727 12.348 1.00 97.50 99 THR A C 1
ATOM 744 O O . THR A 1 99 ? -1.765 -4.977 13.224 1.00 97.50 99 THR A O 1
ATOM 747 N N . ILE A 1 100 ? -3.200 -5.376 11.545 1.00 97.88 100 ILE A N 1
ATOM 748 C CA . ILE A 1 100 ? -3.839 -4.062 11.630 1.00 97.88 100 ILE A CA 1
ATOM 749 C C . ILE A 1 100 ? -4.703 -3.936 12.893 1.00 97.88 100 ILE A C 1
ATOM 751 O O . ILE A 1 100 ? -4.666 -2.915 13.579 1.00 97.88 100 ILE A O 1
ATOM 755 N N . GLY A 1 101 ? -5.457 -4.981 13.232 1.00 97.06 101 GLY A N 1
ATOM 756 C CA . GLY A 1 101 ? -6.388 -5.007 14.358 1.00 97.06 101 GLY A CA 1
ATOM 757 C C . GLY A 1 101 ? -5.717 -4.954 15.729 1.00 97.06 101 GLY A C 1
ATOM 758 O O . GLY A 1 101 ? -6.361 -4.566 16.697 1.00 97.06 101 GLY A O 1
ATOM 759 N N . GLN A 1 102 ? -4.429 -5.284 15.831 1.00 96.56 102 GLN A N 1
ATOM 760 C CA . GLN A 1 102 ? -3.650 -5.156 17.069 1.00 96.56 102 GLN A CA 1
ATOM 761 C C . GLN A 1 102 ? -3.213 -3.716 17.380 1.00 96.56 102 GLN A C 1
ATOM 763 O O . GLN A 1 102 ? -2.648 -3.464 18.442 1.00 96.56 102 GLN A O 1
ATOM 768 N N . ILE A 1 103 ? -3.467 -2.762 16.483 1.00 97.25 103 ILE A N 1
ATOM 769 C CA . ILE A 1 103 ? -3.040 -1.371 16.635 1.00 97.25 103 ILE A CA 1
ATOM 770 C C . ILE A 1 103 ? -4.232 -0.545 17.146 1.00 97.25 103 I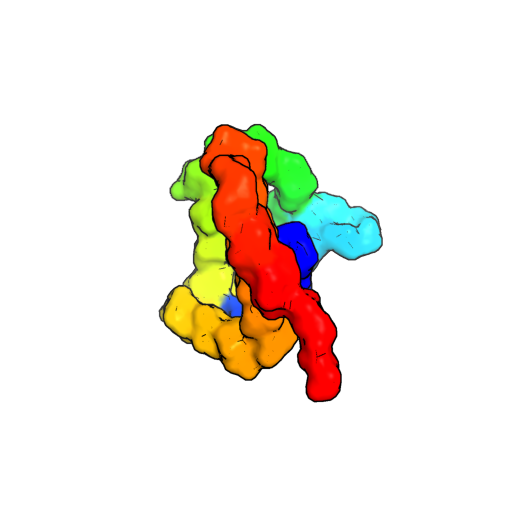LE A C 1
ATOM 772 O O . ILE A 1 103 ? -5.195 -0.359 16.394 1.00 97.25 103 ILE A O 1
ATOM 776 N N . PRO A 1 104 ? -4.179 0.007 18.377 1.00 97.25 104 PRO A N 1
ATOM 777 C CA . PRO A 1 104 ? -5.313 0.721 18.976 1.00 97.25 104 PRO A CA 1
ATOM 778 C C . PRO A 1 104 ? -5.842 1.875 18.116 1.00 97.25 104 PRO A C 1
ATOM 780 O O . PRO A 1 104 ? -7.047 2.083 18.003 1.00 97.25 104 PRO A O 1
ATOM 783 N N . GLU A 1 105 ? -4.940 2.590 17.443 1.00 96.38 105 GLU A N 1
ATOM 784 C CA . GLU A 1 105 ? -5.302 3.677 16.532 1.00 96.38 105 GLU A CA 1
ATOM 785 C C . GLU A 1 105 ? -6.197 3.195 15.377 1.00 96.38 105 GLU A C 1
ATOM 787 O O . GLU A 1 105 ? -7.200 3.835 15.060 1.00 96.38 105 GLU A O 1
ATOM 792 N N . TYR A 1 106 ? -5.893 2.038 14.774 1.00 97.56 106 TYR A N 1
ATOM 793 C CA . TYR A 1 106 ? -6.729 1.492 13.707 1.00 97.56 106 TYR A CA 1
ATOM 794 C C . TYR A 1 106 ? -8.069 1.002 14.235 1.00 97.56 106 TYR A C 1
ATOM 796 O O . TYR A 1 106 ? -9.071 1.237 13.570 1.00 97.56 106 TYR A O 1
ATOM 804 N N . GLN A 1 107 ? -8.133 0.403 15.428 1.00 96.31 107 GLN A N 1
ATOM 805 C CA . GLN A 1 107 ? -9.415 0.014 16.032 1.00 96.31 107 GLN A CA 1
ATOM 806 C C . GLN A 1 107 ? -10.370 1.216 16.123 1.00 96.31 107 GLN A C 1
ATOM 808 O O . GLN A 1 107 ? -11.516 1.133 15.675 1.00 96.31 107 GLN A O 1
ATOM 813 N N . ALA A 1 108 ? -9.872 2.358 16.609 1.00 95.56 108 ALA A N 1
ATOM 814 C CA . ALA A 1 108 ? -10.641 3.598 16.675 1.00 95.56 108 ALA A CA 1
ATOM 815 C C . ALA A 1 108 ? -11.036 4.119 15.280 1.00 95.56 108 ALA A C 1
ATOM 817 O O . ALA A 1 108 ? -12.191 4.493 15.057 1.00 95.56 108 ALA A O 1
ATOM 818 N N . LEU A 1 109 ? -10.109 4.105 14.315 1.00 96.12 109 LEU A N 1
ATOM 819 C CA . LEU A 1 109 ? -10.379 4.549 12.943 1.00 96.12 109 LEU A CA 1
ATOM 820 C C . LEU A 1 109 ? -11.404 3.661 12.224 1.00 96.12 109 LEU A C 1
ATOM 822 O O . LEU A 1 109 ? -12.261 4.191 11.517 1.00 96.12 109 LEU A O 1
ATOM 826 N N . PHE A 1 110 ? -11.355 2.340 12.411 1.00 95.56 110 PHE A N 1
ATOM 827 C CA . PHE A 1 110 ? -12.343 1.399 11.875 1.00 95.56 110 PHE A CA 1
ATOM 828 C C . PHE A 1 110 ? -13.717 1.611 12.510 1.00 95.56 110 PHE A C 1
ATOM 830 O O . PHE A 1 110 ? -14.700 1.718 11.776 1.00 95.56 110 PHE A O 1
ATOM 837 N N . ALA A 1 111 ? -13.792 1.748 13.838 1.00 93.19 111 ALA A N 1
ATOM 838 C CA . ALA A 1 111 ? -15.048 2.018 14.537 1.00 93.19 111 ALA A CA 1
ATOM 839 C C . ALA A 1 111 ? -15.700 3.316 14.035 1.00 93.19 111 ALA A C 1
ATOM 841 O O . ALA A 1 111 ? -16.874 3.325 13.656 1.00 93.19 111 ALA A O 1
ATOM 842 N N . LYS A 1 112 ? -14.914 4.395 13.928 1.00 92.75 112 LYS A N 1
ATOM 843 C CA . LYS A 1 112 ? -15.386 5.663 13.365 1.00 92.75 112 LYS A CA 1
ATOM 844 C C . LYS A 1 112 ? -15.837 5.500 11.912 1.00 92.75 112 LYS A C 1
ATOM 846 O O . LYS A 1 112 ? -16.889 6.001 11.527 1.00 92.75 112 LYS A O 1
ATOM 851 N N . ALA A 1 113 ? -15.045 4.818 11.089 1.00 90.31 113 ALA A N 1
ATOM 852 C CA . ALA A 1 113 ? -15.338 4.653 9.674 1.00 90.31 113 ALA A CA 1
ATOM 853 C C . ALA A 1 113 ? -16.630 3.854 9.424 1.00 90.31 113 ALA A C 1
ATOM 855 O O . ALA A 1 113 ? -17.362 4.197 8.497 1.00 90.31 113 ALA A O 1
ATOM 856 N N . TYR A 1 114 ? -16.915 2.857 10.265 1.00 88.81 114 TYR A N 1
ATOM 857 C CA . TYR A 1 114 ? -18.161 2.091 10.255 1.00 88.81 114 TYR A CA 1
ATOM 858 C C . TYR A 1 114 ? -19.368 2.934 10.696 1.00 88.81 114 TYR A C 1
ATOM 860 O O . TYR A 1 114 ? -20.422 2.912 10.063 1.00 88.81 114 TYR A O 1
ATOM 868 N N . LEU A 1 115 ? -19.215 3.753 11.739 1.00 89.44 115 LEU A N 1
ATOM 869 C CA . LEU A 1 115 ? -20.277 4.664 12.172 1.00 89.44 115 LEU A CA 1
ATOM 870 C C . LEU A 1 115 ? -20.616 5.703 11.087 1.00 89.44 115 LEU A C 1
ATOM 872 O O . LEU A 1 115 ? -21.785 5.940 10.769 1.00 89.44 115 LEU A O 1
ATOM 876 N N . ASP A 1 116 ? -19.585 6.269 10.454 1.00 86.56 116 ASP A N 1
ATOM 877 C CA . ASP A 1 116 ? -19.731 7.194 9.328 1.00 86.56 116 ASP A CA 1
ATOM 878 C C . ASP A 1 116 ? -20.452 6.530 8.130 1.00 86.56 116 ASP A C 1
ATOM 880 O O . ASP A 1 116 ? -21.171 7.210 7.394 1.00 86.56 116 ASP A O 1
ATOM 884 N N . SER A 1 117 ? -20.273 5.220 7.891 1.00 83.44 117 SER A N 1
ATOM 885 C CA . SER A 1 117 ? -20.973 4.534 6.793 1.00 83.44 117 SER A CA 1
ATOM 886 C C . SER A 1 117 ? -22.454 4.334 7.092 1.00 83.44 117 SER A C 1
ATOM 888 O O . SER A 1 117 ? -23.279 4.595 6.220 1.00 83.44 117 SER A O 1
ATOM 890 N N . LEU A 1 118 ? -22.804 3.971 8.330 1.00 82.69 118 LEU A N 1
ATOM 891 C CA . LEU A 1 118 ? -24.202 3.819 8.742 1.00 82.69 118 LEU A CA 1
ATOM 892 C C . LEU A 1 118 ? -24.972 5.140 8.640 1.00 82.69 118 LEU A C 1
ATOM 894 O O . LEU A 1 118 ? -26.109 5.159 8.177 1.00 82.69 118 LEU A O 1
ATOM 898 N N . THR A 1 119 ? -24.365 6.258 9.034 1.00 76.44 119 THR A N 1
ATOM 899 C CA . THR A 1 119 ? -25.031 7.570 8.968 1.00 76.44 119 THR A CA 1
ATOM 900 C C . THR A 1 119 ? -25.275 8.039 7.533 1.00 76.44 119 THR A C 1
ATOM 902 O O . THR A 1 119 ? -26.321 8.626 7.255 1.00 76.44 119 THR A O 1
ATOM 905 N N . LYS A 1 120 ? -24.361 7.745 6.598 1.00 66.94 120 LYS A N 1
ATOM 906 C CA . LYS A 1 120 ? -24.553 8.044 5.170 1.00 66.94 120 LYS A CA 1
ATOM 907 C C . LYS A 1 120 ? -25.638 7.181 4.538 1.00 66.94 120 LYS A C 1
ATOM 909 O O . LYS A 1 120 ? -26.494 7.719 3.839 1.00 66.94 120 LYS A O 1
ATOM 914 N N . GLU A 1 121 ? -25.630 5.881 4.815 1.00 57.72 121 GLU A N 1
ATOM 915 C CA . GLU A 1 121 ? -26.585 4.932 4.233 1.00 57.72 121 GLU A CA 1
ATOM 916 C C . GLU A 1 121 ? -28.018 5.185 4.728 1.00 57.72 121 GLU A C 1
ATOM 918 O O . GLU A 1 121 ? -28.970 5.100 3.957 1.00 57.72 121 GLU A O 1
ATOM 923 N N . HIS A 1 122 ? -28.174 5.614 5.984 1.00 51.75 122 HIS A N 1
ATOM 924 C CA . HIS A 1 122 ? -29.483 5.904 6.570 1.00 51.75 122 HIS A CA 1
ATOM 925 C C . HIS A 1 122 ? -29.901 7.382 6.491 1.00 51.75 122 HIS A C 1
ATOM 927 O O . HIS A 1 122 ? -30.971 7.746 6.984 1.00 51.75 122 HIS A O 1
ATOM 933 N N . SER A 1 123 ? -29.126 8.257 5.838 1.00 51.59 123 SER A N 1
ATOM 934 C CA . SER A 1 123 ? -29.506 9.673 5.670 1.00 51.59 123 SER A CA 1
ATOM 935 C C . SER A 1 123 ? -30.817 9.876 4.882 1.00 51.59 123 SER A C 1
ATOM 937 O O . SER A 1 123 ? -31.413 10.949 4.959 1.00 51.59 123 SER A O 1
ATOM 939 N N . HIS A 1 124 ? -31.320 8.825 4.221 1.00 48.97 124 HIS A N 1
ATOM 940 C CA . HIS A 1 124 ? -32.625 8.786 3.554 1.00 48.97 124 HIS A CA 1
ATOM 941 C C . HIS A 1 124 ? -33.726 8.016 4.319 1.00 48.97 124 HIS A C 1
ATOM 943 O O . HIS A 1 124 ? -34.859 7.974 3.843 1.00 48.97 124 HIS A O 1
ATOM 949 N N . THR A 1 125 ? -33.446 7.437 5.496 1.00 50.38 125 THR A N 1
ATOM 950 C CA . THR A 1 125 ? -34.371 6.493 6.170 1.00 50.38 125 THR A CA 1
ATOM 951 C C . THR A 1 125 ? -34.497 6.638 7.690 1.00 50.38 125 THR A C 1
ATOM 953 O O . THR A 1 125 ? -35.364 5.990 8.276 1.00 50.38 125 THR A O 1
ATOM 956 N N . LEU A 1 126 ? -33.706 7.482 8.364 1.00 50.59 126 LEU A N 1
ATOM 957 C CA . LEU A 1 126 ? -33.847 7.643 9.819 1.00 50.59 126 LEU A CA 1
ATOM 958 C C . LEU A 1 126 ? -35.097 8.457 10.167 1.00 50.59 126 LEU A C 1
ATOM 960 O O . LEU A 1 126 ? -35.123 9.686 10.078 1.00 50.59 126 LEU A O 1
ATOM 964 N N . THR A 1 127 ? -36.131 7.762 10.638 1.00 54.91 127 THR A N 1
ATOM 965 C CA . THR A 1 127 ? -37.227 8.398 11.371 1.00 54.91 127 THR A CA 1
ATOM 966 C C . THR A 1 127 ? -36.711 8.965 12.700 1.00 54.91 127 THR A C 1
ATOM 968 O O . THR A 1 127 ? -35.719 8.507 13.274 1.00 54.91 127 THR A O 1
ATOM 971 N N . ARG A 1 128 ? -37.400 9.997 13.201 1.00 52.41 128 ARG A N 1
ATOM 972 C CA . ARG A 1 128 ? -37.018 10.839 14.351 1.00 52.41 128 ARG A CA 1
ATOM 973 C C . ARG A 1 128 ? -36.623 10.072 15.629 1.00 52.41 128 ARG A C 1
ATOM 975 O O . ARG A 1 128 ? -35.888 10.622 16.438 1.00 52.41 128 ARG A O 1
ATOM 982 N N . ALA A 1 129 ? -37.049 8.818 15.799 1.00 52.28 129 ALA A N 1
ATOM 983 C CA . ALA A 1 129 ? -36.739 7.994 16.971 1.00 52.28 129 ALA A CA 1
ATOM 984 C C . ALA A 1 129 ? -35.303 7.428 16.988 1.00 52.28 129 ALA A C 1
ATOM 986 O O . ALA A 1 129 ? -34.732 7.252 18.061 1.00 52.28 129 ALA A O 1
ATOM 987 N N . GLN A 1 130 ? -34.679 7.185 15.830 1.00 54.72 130 GLN A N 1
ATOM 988 C CA . GLN A 1 130 ? -33.327 6.602 15.770 1.00 54.72 130 GLN A CA 1
ATOM 989 C C . GLN A 1 130 ? -32.218 7.650 15.943 1.00 54.72 130 GLN A C 1
ATOM 991 O O . GLN A 1 130 ? -31.150 7.329 16.459 1.00 54.72 130 GLN A O 1
ATOM 996 N N . LYS A 1 131 ? -32.490 8.917 15.595 1.00 52.16 131 LYS A N 1
ATOM 997 C CA . LYS A 1 131 ? -31.579 10.0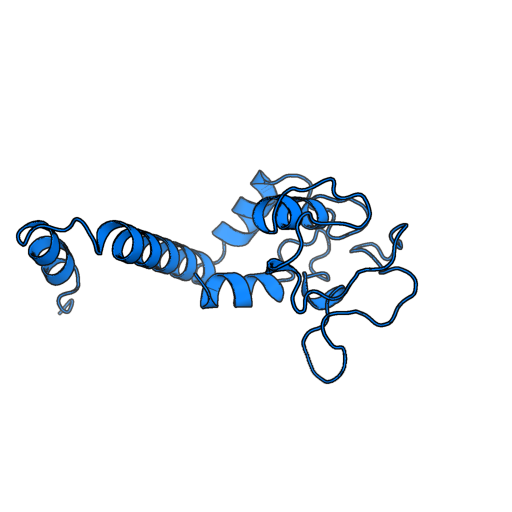39 15.882 1.00 52.16 131 LYS A CA 1
ATOM 998 C C . LYS A 1 131 ? -31.386 10.271 17.385 1.00 52.16 131 LYS A C 1
ATOM 1000 O O . LYS A 1 131 ? -30.273 10.541 17.811 1.00 52.16 131 LYS A O 1
ATOM 1005 N N . ILE A 1 132 ? -32.441 10.091 18.187 1.00 53.44 132 ILE A N 1
ATOM 1006 C CA . ILE A 1 132 ? -32.402 10.325 19.642 1.00 53.44 132 ILE A CA 1
ATOM 1007 C C . ILE A 1 132 ? -31.476 9.321 20.350 1.00 53.44 132 ILE A C 1
ATOM 1009 O O . ILE A 1 132 ? -30.764 9.698 21.274 1.00 53.44 132 ILE A O 1
ATOM 1013 N N . ASN A 1 133 ? -31.418 8.063 19.895 1.00 50.28 133 ASN A N 1
ATOM 1014 C CA . ASN A 1 133 ? -30.482 7.081 20.458 1.00 50.28 133 ASN A CA 1
ATOM 1015 C C . ASN A 1 133 ? -29.023 7.332 20.047 1.00 50.28 133 ASN A C 1
ATOM 1017 O O . ASN A 1 133 ? -28.125 7.010 20.817 1.00 50.28 133 ASN A O 1
ATOM 1021 N N . TYR A 1 134 ? -28.772 7.922 18.874 1.00 51.16 134 TYR A N 1
ATOM 1022 C CA . TYR A 1 134 ? -27.418 8.297 18.458 1.00 51.16 134 TYR A CA 1
ATOM 1023 C C . TYR A 1 134 ? -26.881 9.453 19.319 1.00 51.16 134 TYR A C 1
ATOM 1025 O O . TYR A 1 134 ? -25.813 9.321 19.914 1.00 51.16 134 TYR A O 1
ATOM 1033 N N . ASP A 1 135 ? -27.669 10.520 19.489 1.00 53.12 135 ASP A N 1
ATOM 1034 C CA . ASP A 1 135 ? -27.272 11.702 20.271 1.00 53.12 135 ASP A CA 1
ATOM 1035 C C . ASP A 1 135 ? -27.151 11.417 21.786 1.00 53.12 135 ASP A C 1
ATOM 1037 O O . ASP A 1 135 ? -26.324 12.027 22.464 1.00 53.12 135 ASP A O 1
ATOM 1041 N N . ASN A 1 136 ? -27.901 10.447 22.327 1.00 50.47 136 ASN A N 1
ATOM 1042 C CA . ASN A 1 136 ? -27.845 10.082 23.752 1.00 50.47 136 ASN A CA 1
ATOM 1043 C C . ASN A 1 136 ? -26.673 9.160 24.139 1.00 50.47 136 ASN A C 1
ATOM 1045 O O . ASN A 1 136 ? -26.421 8.981 25.328 1.00 50.47 136 ASN A O 1
ATOM 1049 N N . THR A 1 137 ? -25.952 8.571 23.177 1.00 50.59 137 THR A N 1
ATOM 1050 C CA . THR A 1 137 ? -24.788 7.701 23.471 1.00 50.59 137 THR A CA 1
ATOM 1051 C C . THR A 1 137 ? -23.446 8.433 23.452 1.00 50.59 137 THR A C 1
ATOM 1053 O O . THR A 1 137 ? -22.438 7.863 23.861 1.00 50.59 137 THR A O 1
ATOM 1056 N N . THR A 1 138 ? -23.423 9.703 23.033 1.00 49.50 138 THR A N 1
ATOM 1057 C CA . THR A 1 138 ? -22.210 10.539 22.969 1.00 49.50 138 THR A CA 1
ATOM 1058 C C . THR A 1 138 ? -22.246 11.748 23.912 1.00 49.50 138 THR A C 1
ATOM 1060 O O . THR A 1 138 ? -21.487 12.697 23.725 1.00 49.50 138 THR A O 1
ATOM 1063 N N . GLY A 1 139 ? -23.115 11.736 24.929 1.00 37.81 139 GLY A N 1
ATOM 1064 C CA . GLY A 1 139 ? -23.081 12.722 26.016 1.00 37.81 139 GLY A CA 1
ATOM 1065 C C . GLY A 1 139 ? -21.790 12.610 26.845 1.00 37.81 139 GLY A C 1
ATOM 1066 O O . GLY A 1 139 ? -21.217 11.521 26.922 1.00 37.81 139 GLY A O 1
ATOM 1067 N N . PRO A 1 140 ? -21.300 13.715 27.440 1.00 38.94 140 PRO A N 1
ATOM 1068 C CA . PRO A 1 140 ? -19.992 13.749 28.077 1.00 38.94 140 PRO A CA 1
ATOM 1069 C C . PRO A 1 140 ? -19.965 12.794 29.268 1.00 38.94 140 PRO A C 1
ATOM 1071 O O . PRO A 1 140 ? -20.778 12.897 30.186 1.00 38.94 140 PRO A O 1
ATOM 1074 N N . ILE A 1 141 ? -19.010 11.870 29.237 1.00 38.06 141 ILE A N 1
ATOM 1075 C CA . ILE A 1 141 ? -18.600 11.103 30.409 1.00 38.06 141 ILE A CA 1
ATOM 1076 C C . ILE A 1 141 ? -18.020 12.122 31.396 1.00 38.06 141 ILE A C 1
ATOM 1078 O O . ILE A 1 141 ? -17.004 12.752 31.097 1.00 38.06 141 ILE A O 1
ATOM 1082 N N . SER A 1 142 ? -18.736 12.345 32.500 1.00 38.22 142 SER A N 1
ATOM 1083 C CA . SER A 1 142 ? -18.258 13.067 33.684 1.00 38.22 142 SER A CA 1
ATOM 1084 C C . SER A 1 142 ? -17.065 12.366 34.313 1.00 38.22 142 SER A C 1
ATOM 1086 O O . SER A 1 142 ? -17.152 11.118 34.409 1.00 38.22 142 SER A O 1
#

Foldseek 3Di:
DVVLVVVQQPFQQLFPQSPDGVCQAQPPPDPQQGGNPDQFGAASVGATDPGHRDHPVVQQVDCADDPVRPGRGPVRVVVDQSCPCRHRNRVDPVVSCVSQVVDVVSVVVVVVVVVVVVCVVCVPPDDPVVVVVVVVVPPDDD

pLDDT: mean 88.32, std 17.25, range [37.81, 98.38]

Nearest PDB structures (foldseek):
  6qkn-assembly1_A  TM=9.781E-01  e=1.252E-10  Neisseria gonorrhoeae
  3o5c-assembly2_C  TM=9.837E-01  e=1.753E-10  Shewanella oneidensis
  3o5c-assembly2_D  TM=9.823E-01  e=1.974E-09  Shewanella oneidensis
  1iqc-assembly2_B  TM=9.563E-01  e=7.085E-09  Nitrosomonas europaea
  4aam-assembly1_A  TM=9.828E-01  e=1.817E-08  Geobacter sulfurreducens PCA